Protein AF-A0A3D0Z1N7-F1 (afdb_monomer)

Secondary structure (DSSP, 8-state):
----TT-STT-SHHHHHHHHTT--TT--HHHHHHHHHHTT-----SEEEEEE-SSSTT-EEEEEEP-HHHHHHT-TT--EEEEESHHHHHHHHHH--GGGGTT-EEEEE---STT-TTS-HHHHHHHHHHHHTTTSPP-

Radius of gyration: 15.29 Å; Cα contacts (8 Å, |Δi|>4): 147; chains: 1; bounding box: 37×33×35 Å

Sequence (139 aa):
ALTAYYGHRQNAFWPILTRLLNMPKDAPYKERLMLMSAAGIGLWDVVQSCVREGSSDASIAQSVPNELTRAALECPDLRAVAFNGKAAEKLFYKYFSPEDFAPAVFIPLPSTSPANAMLSREQKYAIWRVAISTYIRAV

Mean predicted aligned error: 5.78 Å

Foldseek 3Di:
DPPQVVPPPQQLVCVLLCVLQVNDPPDPSVRSCVSCVLQVHDDDAQFPDFDDDDDDPPDRPPTHGDVVLVVLVVCVLAAEDEAQDPVRVVSCVVPDDVVSNPPHYYHYAHHSDVVSVVDDSVRSSVSCNVGCVVPTDRD

Structure (mmCIF, N/CA/C/O backbone):
data_AF-A0A3D0Z1N7-F1
#
_entry.id   AF-A0A3D0Z1N7-F1
#
loop_
_atom_site.group_PDB
_atom_site.id
_atom_site.type_symbol
_atom_site.label_atom_id
_atom_site.label_alt_id
_atom_site.label_comp_id
_atom_site.label_asym_id
_atom_site.label_entity_id
_atom_site.label_seq_id
_atom_site.pdbx_PDB_ins_code
_atom_site.Cartn_x
_atom_site.Cartn_y
_atom_site.Cartn_z
_atom_site.occupancy
_atom_site.B_iso_or_equiv
_atom_site.auth_seq_id
_atom_site.auth_comp_id
_atom_site.auth_asym_id
_atom_site.auth_atom_id
_atom_site.pdbx_PDB_model_num
ATOM 1 N N . ALA A 1 1 ? 5.085 18.139 -13.571 1.00 35.50 1 ALA A N 1
ATOM 2 C CA . ALA A 1 1 ? 5.314 16.772 -14.083 1.00 35.50 1 ALA A CA 1
ATOM 3 C C . ALA A 1 1 ? 4.685 15.799 -13.098 1.00 35.50 1 ALA A C 1
ATOM 5 O O . ALA A 1 1 ? 4.953 15.940 -11.914 1.00 35.50 1 ALA A O 1
ATOM 6 N N . LEU A 1 2 ? 3.808 14.891 -13.539 1.00 41.72 2 LEU A N 1
ATOM 7 C CA . LEU A 1 2 ? 3.219 13.883 -12.649 1.00 41.72 2 LEU A CA 1
ATOM 8 C C . LEU A 1 2 ? 4.338 12.966 -12.133 1.00 41.72 2 LEU A C 1
ATOM 10 O O . LEU A 1 2 ? 4.856 12.132 -12.873 1.00 41.72 2 LEU A O 1
ATOM 14 N N . THR A 1 3 ? 4.746 13.158 -10.880 1.00 70.12 3 THR A N 1
ATOM 15 C CA . THR A 1 3 ? 5.619 12.243 -10.145 1.00 70.12 3 THR A CA 1
ATOM 16 C C . THR A 1 3 ? 4.862 10.936 -9.946 1.00 70.12 3 THR A C 1
ATOM 18 O O . THR A 1 3 ? 3.957 10.852 -9.123 1.00 70.12 3 THR A O 1
ATOM 21 N N . ALA A 1 4 ? 5.180 9.920 -10.749 1.00 80.06 4 ALA A N 1
ATOM 22 C CA . ALA A 1 4 ? 4.588 8.596 -10.605 1.00 80.06 4 ALA A CA 1
ATOM 23 C C . ALA A 1 4 ? 4.932 8.012 -9.227 1.00 80.06 4 ALA A C 1
ATOM 25 O O . ALA A 1 4 ? 6.115 7.944 -8.864 1.00 80.06 4 ALA A O 1
ATOM 26 N N . TYR A 1 5 ? 3.923 7.542 -8.486 1.00 82.56 5 TYR A N 1
ATOM 27 C CA . TYR A 1 5 ? 4.157 6.804 -7.248 1.00 82.56 5 TYR A CA 1
ATOM 28 C C . TYR A 1 5 ? 5.102 5.638 -7.519 1.00 82.56 5 TYR A C 1
ATOM 30 O O . TYR A 1 5 ? 4.948 4.907 -8.500 1.00 82.56 5 TYR A O 1
ATOM 38 N N . TYR A 1 6 ? 6.112 5.485 -6.662 1.00 86.31 6 TYR A N 1
ATOM 39 C CA . TYR A 1 6 ? 7.130 4.440 -6.790 1.00 86.31 6 TYR A CA 1
ATOM 40 C C . TYR A 1 6 ? 7.817 4.389 -8.170 1.00 86.31 6 TYR A C 1
ATOM 42 O O . TYR A 1 6 ? 8.215 3.319 -8.625 1.00 86.31 6 TYR A O 1
ATOM 50 N N . GLY A 1 7 ? 7.988 5.538 -8.838 1.00 80.81 7 GLY A N 1
ATOM 51 C CA . GLY A 1 7 ? 8.621 5.629 -10.161 1.00 80.81 7 GLY A CA 1
ATOM 52 C C . GLY A 1 7 ? 10.110 5.248 -10.204 1.00 80.81 7 GLY A C 1
ATOM 53 O O . GLY A 1 7 ? 10.675 5.073 -11.283 1.00 80.81 7 GLY A O 1
ATOM 54 N N . HIS A 1 8 ? 10.762 5.087 -9.048 1.00 84.19 8 HIS A N 1
ATOM 55 C CA . HIS A 1 8 ? 12.151 4.6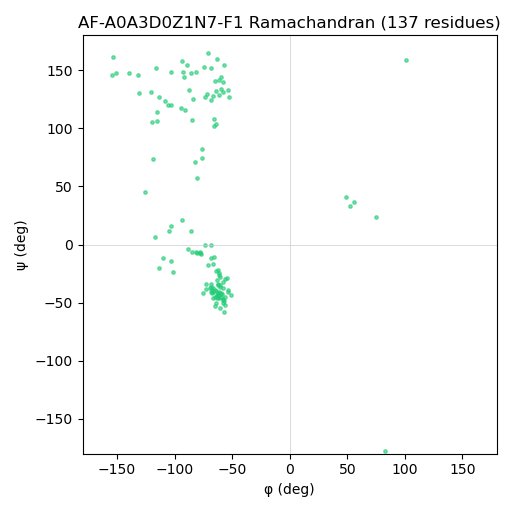40 -8.977 1.00 84.19 8 HIS A CA 1
ATOM 56 C C . HIS A 1 8 ? 12.280 3.177 -9.432 1.00 84.19 8 HIS A C 1
ATOM 58 O O . HIS A 1 8 ? 11.662 2.290 -8.845 1.00 84.19 8 HIS A O 1
ATOM 64 N N . ARG A 1 9 ? 13.137 2.899 -10.427 1.00 84.50 9 ARG A N 1
ATOM 65 C CA . ARG A 1 9 ? 13.253 1.574 -11.082 1.00 84.50 9 ARG A CA 1
ATOM 66 C C . ARG A 1 9 ? 13.544 0.407 -10.133 1.00 84.50 9 ARG A C 1
ATOM 68 O O . ARG A 1 9 ? 13.162 -0.720 -10.423 1.00 84.50 9 ARG A O 1
ATOM 75 N N . GLN A 1 10 ? 14.229 0.667 -9.021 1.00 87.12 10 GLN A N 1
ATOM 76 C CA . GLN A 1 10 ? 14.553 -0.362 -8.025 1.00 87.12 10 GLN A CA 1
ATOM 77 C C . GLN A 1 10 ? 13.426 -0.602 -7.004 1.00 87.12 10 GLN A C 1
ATOM 79 O O . GLN A 1 10 ? 13.535 -1.504 -6.177 1.00 87.12 10 GLN A O 1
ATOM 84 N N . ASN A 1 11 ? 12.354 0.197 -7.020 1.00 93.00 11 ASN A N 1
ATOM 85 C CA . ASN A 1 11 ? 11.221 -0.021 -6.132 1.00 93.00 11 ASN A CA 1
ATOM 86 C C . ASN A 1 11 ? 10.425 -1.255 -6.584 1.00 93.00 11 ASN A C 1
ATOM 88 O O . ASN A 1 11 ? 10.055 -1.391 -7.750 1.00 93.00 11 ASN A O 1
ATOM 92 N N . ALA A 1 12 ? 10.151 -2.160 -5.648 1.00 94.75 12 ALA A N 1
ATOM 93 C CA . ALA A 1 12 ? 9.495 -3.430 -5.933 1.00 94.75 12 ALA A CA 1
ATOM 94 C C . ALA A 1 12 ? 7.972 -3.319 -6.128 1.00 94.75 12 ALA A C 1
ATOM 96 O O . ALA A 1 12 ? 7.363 -4.305 -6.529 1.00 94.75 12 ALA A O 1
ATOM 97 N N . PHE A 1 13 ? 7.361 -2.156 -5.881 1.00 95.44 13 PHE A N 1
ATOM 98 C CA . PHE A 1 13 ? 5.906 -1.982 -5.896 1.00 95.44 13 PHE A CA 1
ATOM 99 C C . PHE A 1 13 ? 5.279 -2.379 -7.235 1.00 95.44 13 PHE A C 1
ATOM 101 O O . PHE A 1 13 ? 4.460 -3.295 -7.289 1.00 95.44 13 PHE A O 1
ATOM 108 N N . TRP A 1 14 ? 5.717 -1.750 -8.331 1.00 94.56 14 TRP A N 1
ATOM 109 C CA . TRP A 1 14 ? 5.184 -2.053 -9.659 1.00 94.56 14 TRP A CA 1
ATOM 110 C C . TRP A 1 14 ? 5.462 -3.493 -10.097 1.00 94.56 14 TRP A C 1
ATOM 112 O O . TRP A 1 14 ? 4.514 -4.138 -10.538 1.00 94.56 14 TRP A O 1
ATOM 122 N N . PRO A 1 15 ? 6.682 -4.053 -9.943 1.00 94.62 15 PRO A N 1
ATOM 123 C CA . PRO A 1 15 ? 6.915 -5.475 -10.195 1.00 94.62 15 PRO A CA 1
ATOM 124 C C . PRO A 1 15 ? 5.980 -6.417 -9.422 1.00 94.62 15 PRO A C 1
ATOM 126 O O . PRO A 1 15 ? 5.507 -7.398 -9.993 1.00 94.62 15 PRO A O 1
ATOM 129 N N . ILE A 1 16 ? 5.700 -6.126 -8.145 1.00 95.62 16 ILE A N 1
ATOM 130 C CA . ILE A 1 16 ? 4.798 -6.932 -7.311 1.00 95.62 16 ILE A CA 1
ATOM 131 C C . ILE A 1 16 ? 3.370 -6.868 -7.856 1.00 95.62 16 ILE A C 1
ATOM 133 O O . ILE A 1 16 ? 2.787 -7.918 -8.119 1.00 95.62 16 ILE A O 1
ATOM 137 N N . LEU A 1 17 ? 2.822 -5.667 -8.070 1.00 95.12 17 LEU A N 1
ATOM 138 C CA . LEU A 1 17 ? 1.443 -5.514 -8.548 1.00 95.12 17 LEU A CA 1
ATOM 139 C C . LEU A 1 17 ? 1.249 -5.997 -9.983 1.00 95.12 17 LEU A C 1
ATOM 141 O O . LEU A 1 17 ? 0.236 -6.624 -10.267 1.00 95.12 17 LEU A O 1
ATOM 145 N N . THR A 1 18 ? 2.238 -5.795 -10.857 1.00 94.69 18 THR A N 1
ATOM 146 C CA . THR A 1 18 ? 2.207 -6.310 -12.236 1.00 94.69 18 THR A CA 1
ATOM 147 C C . THR A 1 18 ? 2.018 -7.821 -12.230 1.00 94.69 18 THR A C 1
ATOM 149 O O . THR A 1 18 ? 1.181 -8.347 -12.953 1.00 94.69 18 THR A O 1
ATOM 152 N N . ARG A 1 19 ? 2.757 -8.528 -11.367 1.00 95.12 19 ARG A N 1
ATOM 153 C CA . ARG A 1 19 ? 2.633 -9.981 -11.235 1.00 95.12 19 ARG A CA 1
ATOM 154 C C . ARG A 1 19 ? 1.344 -10.401 -10.529 1.00 95.12 19 ARG A C 1
ATOM 156 O O . ARG A 1 19 ? 0.782 -11.428 -10.883 1.00 95.12 19 ARG A O 1
ATOM 163 N N . LEU A 1 20 ? 0.908 -9.659 -9.512 1.00 94.31 20 LEU A N 1
ATOM 164 C CA . LEU A 1 20 ? -0.295 -9.985 -8.742 1.00 94.31 20 LEU A CA 1
ATOM 165 C C . LEU A 1 20 ? -1.574 -9.839 -9.576 1.00 94.31 20 LEU A C 1
ATOM 167 O O . LEU A 1 20 ? -2.471 -10.660 -9.449 1.00 94.31 20 LEU A O 1
ATOM 171 N N . LEU A 1 21 ? -1.627 -8.807 -10.418 1.00 94.44 21 LEU A N 1
ATOM 172 C CA . LEU A 1 21 ? -2.793 -8.428 -11.218 1.00 94.44 21 LEU A CA 1
ATOM 173 C C . LEU A 1 21 ? -2.644 -8.796 -12.700 1.00 94.44 21 LEU A C 1
ATOM 175 O O . LEU A 1 21 ? -3.416 -8.326 -13.526 1.00 94.44 21 LEU A O 1
ATOM 179 N N . ASN A 1 22 ? -1.627 -9.595 -13.039 1.00 93.62 22 ASN A N 1
ATOM 180 C CA . ASN A 1 22 ? -1.315 -10.018 -14.406 1.00 93.62 22 ASN A CA 1
ATOM 181 C C . ASN A 1 22 ? -1.282 -8.855 -15.426 1.00 93.62 22 ASN A C 1
ATOM 183 O O . ASN A 1 22 ? -1.777 -8.968 -16.546 1.00 93.62 22 ASN A O 1
ATOM 187 N N . MET A 1 23 ? -0.716 -7.713 -15.027 1.00 94.62 23 MET A N 1
ATOM 188 C CA . MET A 1 23 ? -0.660 -6.521 -15.874 1.00 94.62 23 MET A CA 1
ATOM 189 C C . MET A 1 23 ? 0.386 -6.681 -16.987 1.00 94.62 23 MET A C 1
ATOM 191 O O . MET A 1 23 ? 1.420 -7.328 -16.774 1.00 94.62 23 MET A O 1
ATOM 195 N N . PRO A 1 24 ? 0.216 -6.000 -18.135 1.00 93.62 24 PRO A N 1
ATOM 196 C CA . PRO A 1 24 ? 1.279 -5.881 -19.122 1.00 93.62 24 PRO A CA 1
ATOM 197 C C . PRO A 1 24 ? 2.526 -5.237 -18.501 1.00 93.62 24 PRO A C 1
ATOM 199 O O . PRO A 1 24 ? 2.457 -4.184 -17.862 1.00 93.62 24 PRO A O 1
ATOM 202 N N . LYS A 1 25 ? 3.693 -5.854 -18.710 1.00 86.94 25 LYS A N 1
ATOM 203 C CA . LYS A 1 25 ? 4.977 -5.405 -18.137 1.00 86.94 25 LYS A CA 1
ATOM 204 C C . LYS A 1 25 ? 5.278 -3.930 -18.440 1.00 86.94 25 LYS A C 1
ATOM 206 O O . LYS A 1 25 ? 5.753 -3.196 -17.569 1.00 86.94 25 LYS A O 1
ATOM 211 N N . ASP A 1 26 ? 4.941 -3.503 -19.652 1.00 89.44 26 ASP A N 1
ATOM 212 C CA . ASP A 1 26 ? 5.231 -2.170 -20.180 1.00 89.44 26 ASP A CA 1
ATOM 213 C C . ASP A 1 26 ? 4.001 -1.247 -20.183 1.00 89.44 26 ASP A C 1
ATOM 215 O O . ASP A 1 26 ? 4.027 -0.190 -20.812 1.00 89.44 26 ASP A O 1
ATOM 219 N N . ALA A 1 27 ? 2.942 -1.608 -19.440 1.00 90.94 27 ALA A N 1
ATOM 220 C CA . ALA A 1 27 ? 1.760 -0.767 -19.269 1.00 90.94 27 ALA A CA 1
ATOM 221 C C . ALA A 1 27 ? 2.171 0.644 -18.798 1.00 90.94 27 ALA A C 1
ATOM 223 O O . ALA A 1 27 ? 2.877 0.763 -17.780 1.00 90.94 27 ALA A O 1
ATOM 224 N N . PRO A 1 28 ? 1.741 1.721 -19.483 1.00 92.69 28 PRO A N 1
ATOM 225 C CA . PRO A 1 28 ? 1.960 3.089 -19.041 1.00 92.69 28 PRO A CA 1
ATOM 226 C C . PRO A 1 28 ? 1.384 3.327 -17.646 1.00 92.69 28 PRO A C 1
ATOM 228 O O . PRO A 1 28 ? 0.417 2.692 -17.232 1.00 92.69 28 PRO A O 1
ATOM 231 N N . TYR A 1 29 ? 1.933 4.302 -16.920 1.00 92.00 29 TYR A N 1
ATOM 232 C CA . TYR A 1 29 ? 1.526 4.591 -15.540 1.00 92.00 29 TYR A 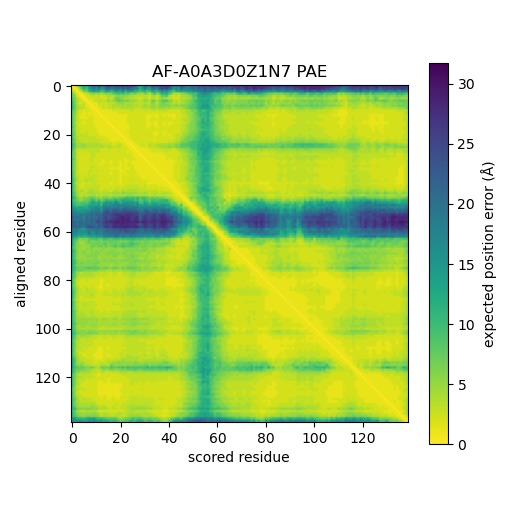CA 1
ATOM 233 C C . TYR A 1 29 ? 0.006 4.762 -15.371 1.00 92.00 29 TYR A C 1
ATOM 235 O O . TYR A 1 29 ? -0.581 4.191 -14.456 1.00 92.00 29 TYR A O 1
ATOM 243 N N . LYS A 1 30 ? -0.646 5.481 -16.295 1.00 92.81 30 LYS A N 1
ATOM 244 C CA . LYS A 1 30 ? -2.103 5.669 -16.284 1.00 92.81 30 LYS A CA 1
ATOM 245 C C . LYS A 1 30 ? -2.859 4.342 -16.419 1.00 92.81 30 LYS A C 1
ATOM 247 O O . LYS A 1 30 ? -3.840 4.137 -15.716 1.00 92.81 30 LYS A O 1
ATOM 252 N N . GLU A 1 31 ? -2.394 3.442 -17.280 1.00 94.12 31 GLU A N 1
ATOM 253 C CA . GLU A 1 31 ? -2.994 2.115 -17.458 1.00 94.12 31 GLU A CA 1
ATOM 254 C C . GLU A 1 31 ? -2.828 1.250 -16.210 1.00 94.12 31 GLU A C 1
ATOM 256 O O . GLU A 1 31 ? -3.789 0.633 -15.762 1.00 94.12 31 GLU A O 1
ATOM 261 N N . ARG A 1 32 ? -1.656 1.290 -15.568 1.00 94.69 32 ARG A N 1
ATOM 262 C CA . ARG A 1 32 ? -1.436 0.589 -14.295 1.00 94.69 32 ARG A CA 1
ATOM 263 C C . ARG A 1 32 ? -2.410 1.047 -13.211 1.00 94.69 32 ARG A C 1
ATOM 265 O O . ARG A 1 32 ? -2.948 0.208 -12.497 1.00 94.69 32 ARG A O 1
ATOM 272 N N . LEU A 1 33 ? -2.667 2.354 -13.107 1.00 94.69 33 LEU A N 1
ATOM 273 C CA . LEU A 1 33 ? -3.655 2.892 -12.166 1.00 94.69 33 LEU A CA 1
ATOM 274 C C . LEU A 1 33 ? -5.080 2.426 -12.492 1.00 94.69 33 LEU A C 1
ATOM 276 O O . LEU A 1 33 ? -5.822 2.082 -11.576 1.00 94.69 33 LEU A O 1
ATOM 280 N N . MET A 1 34 ? -5.455 2.363 -13.774 1.00 94.69 34 MET A N 1
ATOM 281 C CA . MET A 1 34 ? -6.761 1.829 -14.184 1.00 94.69 34 MET A CA 1
ATOM 282 C C . MET A 1 34 ? -6.904 0.346 -13.821 1.00 94.69 34 MET A C 1
ATOM 284 O O . MET A 1 34 ? -7.918 -0.041 -13.252 1.00 94.69 34 MET A O 1
ATOM 288 N N . LEU A 1 35 ? -5.877 -0.470 -14.077 1.00 95.50 35 LEU A N 1
ATOM 289 C CA . LEU A 1 35 ? -5.866 -1.896 -13.732 1.00 95.50 35 LEU A CA 1
ATOM 290 C C . LEU A 1 35 ? -5.910 -2.124 -12.211 1.00 95.50 35 LEU A C 1
ATOM 292 O O . LEU A 1 35 ? -6.624 -3.004 -11.740 1.00 95.50 35 LEU A O 1
ATOM 296 N N . MET A 1 36 ? -5.200 -1.306 -11.426 1.00 95.31 36 MET A N 1
ATOM 297 C CA . MET A 1 36 ? -5.313 -1.318 -9.963 1.00 95.31 36 MET A CA 1
ATOM 298 C C . MET A 1 36 ? -6.729 -0.968 -9.503 1.00 95.31 36 MET A C 1
ATOM 300 O O . MET A 1 36 ? -7.287 -1.669 -8.665 1.00 95.31 36 MET A O 1
ATOM 304 N N . SER A 1 37 ? -7.321 0.083 -10.073 1.00 94.44 37 SER A N 1
ATOM 305 C CA . SER A 1 37 ? -8.680 0.505 -9.738 1.00 94.44 37 SER A CA 1
ATOM 306 C C . SER A 1 37 ? -9.712 -0.573 -10.088 1.00 94.44 37 SER A C 1
ATOM 308 O O . SER A 1 37 ? -10.570 -0.873 -9.260 1.00 94.44 37 SER A O 1
ATOM 310 N N . ALA A 1 38 ? -9.576 -1.235 -11.244 1.00 94.69 38 ALA A N 1
ATOM 311 C CA . ALA A 1 38 ? -10.404 -2.380 -11.629 1.00 94.69 38 ALA A CA 1
ATOM 312 C C . ALA A 1 38 ? -10.272 -3.553 -10.637 1.00 94.69 38 ALA A C 1
ATOM 314 O O . ALA A 1 38 ? -11.268 -4.180 -10.280 1.00 94.69 38 ALA A O 1
ATOM 315 N N . ALA A 1 39 ? -9.066 -3.780 -10.104 1.00 95.31 39 ALA A N 1
ATOM 316 C CA . ALA A 1 39 ? -8.807 -4.749 -9.037 1.00 95.31 39 ALA A CA 1
ATOM 317 C C . ALA A 1 39 ? -9.314 -4.309 -7.647 1.00 95.31 39 ALA A C 1
ATOM 319 O O . ALA A 1 39 ? -9.144 -5.047 -6.675 1.00 95.31 39 ALA A O 1
ATOM 320 N N . GLY A 1 40 ? -9.912 -3.121 -7.513 1.00 94.38 40 GLY A N 1
ATOM 321 C CA . GLY A 1 40 ? -10.353 -2.564 -6.231 1.00 94.38 40 GLY A CA 1
ATOM 322 C C . GLY A 1 40 ? -9.214 -2.040 -5.350 1.00 94.38 40 GLY A C 1
ATOM 323 O O . GLY A 1 40 ? -9.362 -1.992 -4.133 1.00 94.38 40 GLY A O 1
ATOM 324 N N . ILE A 1 41 ? -8.072 -1.672 -5.940 1.00 95.25 41 ILE A N 1
ATOM 325 C CA . ILE A 1 41 ? -6.905 -1.148 -5.223 1.00 95.25 41 ILE A CA 1
ATOM 326 C C . ILE A 1 41 ? -6.772 0.361 -5.452 1.00 95.25 41 ILE A C 1
ATOM 328 O O . ILE A 1 41 ? -6.551 0.816 -6.575 1.00 95.25 41 ILE A O 1
ATOM 332 N N . GLY A 1 42 ? -6.830 1.125 -4.360 1.00 93.31 42 GLY A N 1
ATOM 333 C CA . GLY A 1 42 ? -6.421 2.530 -4.306 1.00 93.31 42 GLY A CA 1
ATOM 334 C C . GLY A 1 42 ? -4.966 2.689 -3.855 1.00 93.31 42 GLY A C 1
ATOM 335 O O . GLY A 1 42 ? -4.403 1.807 -3.205 1.00 93.31 42 GLY A O 1
ATOM 336 N N . LEU A 1 43 ? -4.349 3.823 -4.192 1.00 92.62 43 LEU A N 1
ATOM 337 C CA . LEU A 1 43 ? -3.001 4.179 -3.747 1.00 92.62 43 LEU A CA 1
ATOM 338 C C . LEU A 1 43 ? -2.990 5.599 -3.187 1.00 92.62 43 LEU A C 1
ATOM 340 O O . LEU A 1 43 ? -3.468 6.515 -3.849 1.00 92.62 43 LEU A O 1
ATOM 344 N N . TRP A 1 44 ? -2.417 5.766 -1.997 1.00 91.88 44 TRP A N 1
ATOM 345 C CA . TRP A 1 44 ? -2.295 7.055 -1.323 1.00 91.88 44 TRP A CA 1
ATOM 346 C C . TRP A 1 44 ? -1.089 7.065 -0.372 1.00 91.88 44 TRP A C 1
ATOM 348 O O . TRP A 1 44 ? -0.619 6.002 0.038 1.00 91.88 44 TRP A O 1
ATOM 358 N N . ASP A 1 45 ? -0.621 8.255 0.007 1.00 87.88 45 ASP A N 1
ATOM 359 C CA . ASP A 1 45 ? 0.397 8.444 1.050 1.00 87.88 45 ASP A CA 1
ATOM 360 C C . ASP A 1 45 ? -0.243 8.915 2.361 1.00 87.88 45 ASP A C 1
ATOM 362 O O . ASP A 1 45 ? -1.203 9.675 2.363 1.00 87.88 45 ASP A O 1
ATOM 366 N N . VAL A 1 46 ? 0.317 8.543 3.511 1.00 84.75 46 VAL A N 1
ATOM 367 C CA . VAL A 1 46 ? -0.210 9.000 4.814 1.00 84.75 46 VAL A CA 1
ATOM 368 C C . VAL A 1 46 ? 0.010 10.502 5.032 1.00 84.75 46 VAL A C 1
ATOM 370 O O . VAL A 1 46 ? -0.816 11.182 5.637 1.00 84.75 46 VAL A O 1
ATOM 373 N N . VAL A 1 47 ? 1.120 11.029 4.519 1.00 82.25 47 VAL A N 1
ATOM 374 C CA . VAL A 1 47 ? 1.569 12.407 4.730 1.00 82.25 47 VAL A CA 1
ATOM 375 C C . VAL A 1 47 ? 1.516 13.156 3.403 1.00 82.25 47 VAL A C 1
ATOM 377 O O . VAL A 1 47 ? 2.082 12.695 2.416 1.00 82.25 47 VAL A O 1
ATOM 380 N N . GLN A 1 48 ? 0.849 14.308 3.387 1.00 78.12 48 GLN A N 1
ATOM 381 C CA . GLN A 1 48 ? 0.752 15.188 2.223 1.00 78.12 48 GLN A CA 1
ATOM 382 C C . GLN A 1 48 ? 2.059 15.952 1.994 1.00 78.12 48 GLN A C 1
ATOM 384 O O . GLN A 1 48 ? 2.517 16.115 0.865 1.00 78.12 48 GLN A O 1
ATOM 389 N N . SER A 1 49 ? 2.665 16.424 3.081 1.00 71.94 49 SER A N 1
ATOM 390 C CA . SER A 1 49 ? 3.927 17.151 3.062 1.00 71.94 49 SER A CA 1
ATOM 391 C C . SER A 1 49 ? 4.686 16.936 4.368 1.00 71.94 49 SER A C 1
ATOM 393 O O . SER A 1 49 ? 4.105 16.763 5.439 1.00 71.94 49 SER A O 1
ATOM 395 N N . CYS A 1 50 ? 6.011 16.924 4.282 1.00 69.88 50 CYS A N 1
ATOM 396 C CA . CYS A 1 50 ? 6.884 16.966 5.445 1.00 69.88 50 CYS A CA 1
ATOM 397 C C . CYS A 1 50 ? 8.065 17.882 5.152 1.00 69.88 50 CYS A C 1
ATOM 399 O O . CYS A 1 50 ? 8.528 17.961 4.011 1.00 69.88 50 CYS A O 1
ATOM 401 N N . VAL A 1 51 ? 8.557 18.560 6.186 1.00 57.59 51 VAL A N 1
ATOM 402 C CA . VAL A 1 51 ? 9.867 19.202 6.124 1.00 57.59 51 VAL A CA 1
ATOM 403 C C . VAL A 1 51 ? 10.887 18.127 6.460 1.00 57.59 51 VAL A C 1
ATOM 405 O O . VAL A 1 51 ? 10.773 17.454 7.484 1.00 57.59 51 VAL A O 1
ATOM 408 N N . ARG A 1 52 ? 11.858 17.931 5.570 1.00 55.41 52 ARG A N 1
ATOM 409 C CA . ARG A 1 52 ? 12.949 16.980 5.772 1.00 55.41 52 ARG A CA 1
ATOM 410 C C . ARG A 1 52 ? 14.247 17.768 5.859 1.00 55.41 52 ARG A C 1
ATOM 412 O O . ARG A 1 52 ? 14.720 18.288 4.851 1.00 55.41 52 ARG A O 1
ATOM 419 N N . GLU A 1 53 ? 14.804 17.888 7.060 1.00 45.53 53 GLU A N 1
ATOM 420 C CA . GLU A 1 53 ? 16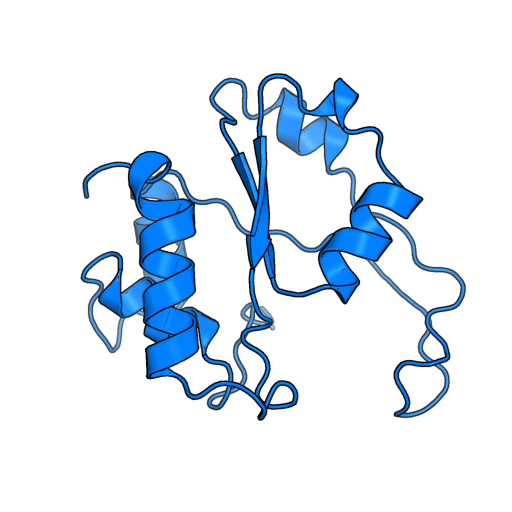.142 18.456 7.243 1.00 45.53 53 GLU A CA 1
ATOM 421 C C . GLU A 1 53 ? 17.189 17.351 7.041 1.00 45.53 53 GLU A C 1
ATOM 423 O O . GLU A 1 53 ? 17.342 16.459 7.877 1.00 45.53 53 GLU A O 1
ATOM 428 N N . GLY A 1 54 ? 17.898 17.393 5.909 1.00 52.00 54 GLY A N 1
ATOM 429 C CA . GLY A 1 54 ? 18.953 16.432 5.565 1.00 52.00 54 GLY A CA 1
ATOM 430 C C . GLY A 1 54 ? 18.464 15.108 4.953 1.00 52.00 54 GLY A C 1
ATOM 431 O O . GLY A 1 54 ? 17.281 14.906 4.685 1.00 52.00 54 GLY A O 1
ATOM 432 N N . SER A 1 55 ? 19.406 14.195 4.677 1.00 48.81 55 SER A N 1
ATOM 433 C CA . SER A 1 55 ? 19.159 12.914 3.985 1.00 48.81 55 SER A CA 1
ATOM 434 C C . SER A 1 55 ? 18.767 11.748 4.904 1.00 48.81 55 SER A C 1
ATOM 436 O O . SER A 1 55 ? 18.480 10.660 4.405 1.00 48.81 55 SER A O 1
ATOM 438 N N . SER A 1 56 ? 18.756 11.943 6.228 1.00 48.22 56 SER A N 1
ATOM 439 C CA . SER A 1 56 ? 18.456 10.880 7.198 1.00 48.22 56 SER A CA 1
ATOM 440 C C . SER A 1 56 ? 16.965 10.837 7.557 1.00 48.22 56 SER A C 1
ATOM 442 O O . SER A 1 56 ? 16.317 11.873 7.681 1.00 48.22 56 SER A O 1
ATOM 444 N N . ASP A 1 57 ? 16.419 9.638 7.768 1.00 53.59 57 ASP A N 1
ATOM 445 C CA . ASP A 1 57 ? 15.013 9.399 8.141 1.00 53.59 57 ASP A CA 1
ATOM 446 C C . ASP A 1 57 ? 14.629 9.884 9.558 1.00 53.59 57 ASP A C 1
ATOM 448 O O . ASP A 1 57 ? 13.476 9.739 9.964 1.00 53.59 57 ASP A O 1
ATOM 452 N N . ALA A 1 58 ? 15.562 10.462 10.324 1.00 48.44 58 ALA A N 1
ATOM 453 C CA . ALA A 1 58 ? 15.343 10.859 11.717 1.00 48.44 58 ALA A CA 1
ATOM 454 C C . ALA A 1 58 ? 14.618 12.212 11.904 1.00 48.44 58 ALA A C 1
ATOM 456 O O . ALA A 1 58 ? 14.268 12.553 13.031 1.00 48.44 58 ALA A O 1
ATOM 457 N N . SER A 1 59 ? 14.364 12.975 10.835 1.00 49.59 59 SER A N 1
ATOM 458 C CA . SER A 1 59 ? 13.874 14.363 10.903 1.00 49.59 59 SER A CA 1
ATOM 459 C C . SER A 1 59 ? 12.589 14.607 10.095 1.00 49.59 59 SER A C 1
ATOM 461 O O . SER A 1 59 ? 12.473 15.610 9.396 1.00 49.59 59 SER A O 1
ATOM 463 N N . ILE A 1 60 ? 11.585 13.721 10.190 1.00 54.72 60 ILE A N 1
ATOM 464 C CA . ILE A 1 60 ? 10.213 14.075 9.770 1.00 54.72 60 ILE A CA 1
ATOM 465 C C . ILE A 1 60 ? 9.609 14.962 10.867 1.00 54.72 60 ILE A C 1
ATOM 467 O O . ILE A 1 60 ? 8.904 14.497 11.766 1.00 54.72 60 ILE A O 1
ATOM 471 N N . ALA A 1 61 ? 9.937 16.249 10.814 1.00 56.19 61 ALA A N 1
ATOM 472 C CA . ALA A 1 61 ? 9.296 17.281 11.613 1.00 56.19 61 ALA A CA 1
ATOM 473 C C . ALA A 1 61 ? 8.141 17.899 10.806 1.00 56.19 61 ALA A C 1
ATOM 475 O O . ALA A 1 61 ? 8.183 17.958 9.578 1.00 56.19 61 ALA A O 1
ATOM 476 N N . GLN A 1 62 ? 7.083 18.338 11.498 1.00 62.25 62 GLN A N 1
ATOM 477 C CA . GLN A 1 62 ? 5.956 19.069 10.894 1.00 62.25 62 GLN A CA 1
ATOM 478 C C . GLN A 1 62 ? 5.251 18.343 9.727 1.00 62.25 62 GLN A C 1
ATOM 480 O O . GLN A 1 62 ? 4.832 18.972 8.759 1.00 62.25 62 GLN A O 1
ATOM 485 N N . SER A 1 63 ? 5.108 17.014 9.789 1.00 70.81 63 SER A N 1
ATOM 486 C CA . SER A 1 63 ? 4.330 16.294 8.776 1.00 70.81 63 SER A CA 1
ATOM 487 C C . SER A 1 63 ? 2.846 16.663 8.847 1.00 70.81 63 SER A C 1
ATOM 489 O O . SER A 1 63 ? 2.229 16.555 9.911 1.00 70.81 63 SER A O 1
ATOM 491 N N . VAL A 1 64 ? 2.286 17.060 7.705 1.00 81.25 64 VAL A N 1
ATOM 492 C CA . VAL A 1 64 ? 0.856 17.315 7.513 1.00 81.25 64 VAL A CA 1
ATOM 493 C C . VAL A 1 64 ? 0.223 16.036 6.957 1.00 81.25 64 VAL A C 1
ATOM 495 O O . VAL A 1 64 ? 0.645 15.580 5.888 1.00 81.25 64 VAL A O 1
ATOM 498 N N . PRO A 1 65 ? -0.725 15.400 7.669 1.00 86.25 65 PRO A N 1
ATOM 499 C CA . PRO A 1 65 ? -1.394 14.206 7.165 1.00 86.25 65 PRO A CA 1
ATOM 500 C C . PRO A 1 65 ? -2.291 14.537 5.965 1.00 86.25 65 PRO A C 1
ATOM 502 O O . PRO A 1 65 ? -2.803 15.646 5.853 1.00 86.25 65 PRO A O 1
ATOM 505 N N . ASN A 1 66 ? -2.497 13.565 5.075 1.00 89.31 66 ASN A N 1
ATOM 506 C CA . ASN A 1 66 ? -3.552 13.651 4.060 1.00 89.31 66 ASN A CA 1
ATOM 507 C C . ASN A 1 66 ? -4.952 13.514 4.693 1.00 89.31 66 ASN A C 1
ATOM 509 O O . ASN A 1 66 ? -5.090 13.008 5.799 1.00 89.31 66 ASN A O 1
ATOM 513 N N . GLU A 1 67 ? -6.021 13.866 3.977 1.00 88.44 67 GLU A N 1
ATOM 514 C CA . GLU A 1 67 ? -7.403 13.657 4.453 1.00 88.44 67 GLU A CA 1
ATOM 515 C C . GLU A 1 67 ? -7.884 12.204 4.246 1.00 88.44 67 GLU A C 1
ATOM 517 O O . GLU A 1 67 ? -8.883 11.946 3.575 1.00 88.44 67 GLU A O 1
ATOM 522 N N . LEU A 1 68 ? -7.163 11.223 4.803 1.00 89.81 68 LEU A N 1
ATOM 523 C CA . LEU A 1 68 ? -7.475 9.802 4.596 1.00 89.81 68 LEU A CA 1
ATOM 524 C C . LEU A 1 68 ? -8.852 9.400 5.137 1.00 89.81 68 LEU A C 1
ATOM 526 O O . LEU A 1 68 ? -9.519 8.582 4.510 1.00 89.81 68 LEU A O 1
ATOM 530 N N . THR A 1 69 ? -9.300 9.991 6.247 1.00 88.94 69 THR A N 1
ATOM 531 C CA . THR A 1 69 ? -10.642 9.740 6.799 1.00 88.94 69 THR A CA 1
ATOM 532 C C . THR A 1 69 ? -11.733 10.117 5.798 1.00 88.94 69 THR A C 1
ATOM 534 O O . THR A 1 69 ? -12.676 9.360 5.588 1.00 88.94 69 THR A O 1
ATOM 537 N N . ARG A 1 70 ? -11.581 11.248 5.098 1.00 89.38 70 ARG A N 1
ATOM 538 C CA . ARG A 1 70 ? -12.522 11.655 4.048 1.00 89.38 70 ARG A CA 1
ATOM 539 C C . ARG A 1 70 ? -12.507 10.679 2.873 1.00 89.38 70 ARG A C 1
ATOM 541 O O . ARG A 1 70 ? -13.566 10.259 2.421 1.00 89.38 70 ARG A O 1
ATOM 548 N N . ALA A 1 71 ? -11.320 10.281 2.419 1.00 87.50 71 ALA A N 1
ATOM 549 C CA . ALA A 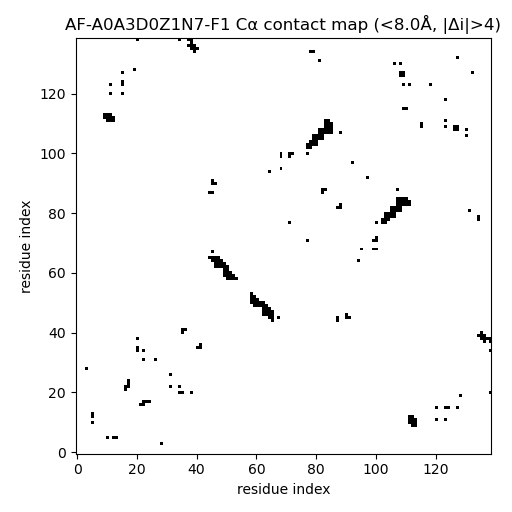1 71 ? -11.187 9.304 1.342 1.00 87.50 71 ALA A CA 1
ATOM 550 C C . ALA A 1 71 ? -11.815 7.944 1.708 1.00 87.50 71 ALA A C 1
ATOM 552 O O . ALA A 1 71 ? -12.393 7.286 0.846 1.00 87.50 71 ALA A O 1
ATOM 553 N N . ALA A 1 72 ? -11.744 7.539 2.980 1.00 89.25 72 ALA A N 1
ATOM 554 C CA . ALA A 1 72 ? -12.395 6.330 3.477 1.00 89.25 72 ALA A CA 1
ATOM 555 C C . ALA A 1 72 ? -13.926 6.448 3.462 1.00 89.25 72 ALA A C 1
ATOM 557 O O . ALA A 1 72 ? -14.591 5.523 3.006 1.00 89.25 72 ALA A O 1
ATOM 558 N N . LEU A 1 73 ? -14.484 7.597 3.864 1.00 88.62 73 LEU A N 1
ATOM 559 C CA . LEU A 1 73 ? -15.930 7.860 3.785 1.00 88.62 73 LEU A CA 1
ATOM 560 C C . LEU A 1 73 ? -16.458 7.837 2.342 1.00 88.62 73 LEU A C 1
ATOM 562 O O . LEU A 1 73 ? -17.581 7.404 2.098 1.00 88.62 73 LEU A O 1
ATOM 566 N N . GLU A 1 74 ? -15.644 8.272 1.381 1.00 90.19 74 GLU A N 1
ATOM 567 C CA . GLU A 1 74 ? -15.965 8.218 -0.052 1.00 90.19 74 GLU A CA 1
ATOM 568 C C . GLU A 1 74 ? -15.807 6.798 -0.646 1.00 90.19 74 GLU A C 1
ATOM 570 O O . GLU A 1 74 ? -16.233 6.544 -1.774 1.00 90.19 74 GLU A O 1
ATOM 575 N N . CYS A 1 75 ? -15.248 5.850 0.118 1.00 90.38 75 CYS A N 1
ATOM 576 C CA . CYS A 1 75 ? -15.030 4.455 -0.265 1.00 90.38 75 CYS A CA 1
ATOM 577 C C . CYS A 1 75 ? -15.804 3.489 0.658 1.00 90.38 75 CYS A C 1
ATOM 579 O O . CYS A 1 75 ? -15.181 2.781 1.451 1.00 90.38 75 CYS A O 1
ATOM 581 N N . PRO A 1 76 ? -17.143 3.373 0.546 1.00 87.25 76 PRO A N 1
ATOM 582 C CA . PRO A 1 76 ? -17.938 2.522 1.444 1.00 87.25 76 PRO A CA 1
ATOM 583 C C . PRO A 1 76 ? -17.582 1.026 1.359 1.00 87.25 76 PRO A C 1
ATOM 585 O O . PRO A 1 76 ? -17.801 0.281 2.310 1.00 87.25 76 PRO A O 1
ATOM 588 N N . ASP A 1 77 ? -16.983 0.590 0.246 1.00 91.56 77 ASP A N 1
ATOM 589 C CA . ASP A 1 77 ? -16.481 -0.775 0.041 1.00 91.56 77 ASP A CA 1
ATOM 590 C C . ASP A 1 77 ? -15.046 -0.985 0.579 1.00 91.56 77 ASP A C 1
ATOM 592 O O . ASP A 1 77 ? -14.395 -1.981 0.240 1.00 91.56 77 ASP A O 1
ATOM 596 N N . LEU A 1 78 ? -14.489 -0.052 1.363 1.00 95.12 78 LEU A N 1
ATOM 597 C CA . LEU A 1 78 ? -13.139 -0.180 1.913 1.00 95.12 78 LEU A CA 1
ATOM 598 C C . LEU A 1 78 ? -13.077 -1.349 2.909 1.00 95.12 78 LEU A C 1
ATOM 600 O O . LEU A 1 78 ? -13.584 -1.281 4.024 1.00 95.12 78 LEU A O 1
ATOM 604 N N . ARG A 1 79 ? -12.410 -2.436 2.505 1.00 96.56 79 ARG A N 1
ATOM 605 C CA . ARG A 1 79 ? -12.267 -3.658 3.322 1.00 96.56 79 ARG A CA 1
ATOM 606 C C . ARG A 1 79 ? -10.918 -3.785 4.019 1.00 96.56 79 ARG A C 1
ATOM 608 O O . ARG A 1 79 ? -10.812 -4.517 4.999 1.00 96.56 79 ARG A O 1
ATOM 615 N N . ALA A 1 80 ? -9.881 -3.131 3.501 1.00 97.12 80 ALA A N 1
ATOM 616 C CA . ALA A 1 80 ? -8.539 -3.221 4.059 1.00 97.12 80 ALA A CA 1
ATOM 617 C C . ALA A 1 80 ? -7.692 -1.983 3.751 1.00 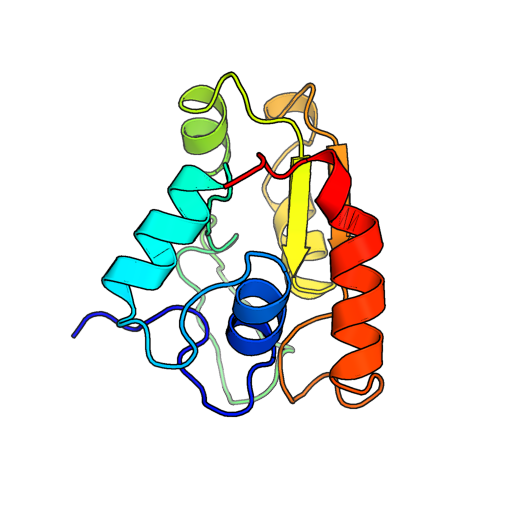97.12 80 ALA A C 1
ATOM 619 O O . ALA A 1 80 ? -7.757 -1.432 2.653 1.00 97.12 80 ALA A O 1
ATOM 620 N N . VAL A 1 81 ? -6.830 -1.620 4.699 1.00 97.06 81 VAL A N 1
ATOM 621 C CA . VAL A 1 81 ? -5.763 -0.628 4.549 1.00 97.06 81 VAL A CA 1
ATOM 622 C C . VAL A 1 81 ? -4.426 -1.345 4.695 1.00 97.06 81 VAL A C 1
ATOM 624 O O . VAL A 1 81 ? -4.091 -1.861 5.762 1.00 97.06 81 VAL A O 1
ATOM 627 N N . ALA A 1 82 ? -3.653 -1.397 3.612 1.00 97.56 82 ALA A N 1
ATOM 628 C CA . ALA A 1 82 ? -2.365 -2.076 3.591 1.00 97.56 82 ALA A CA 1
ATOM 629 C C . ALA A 1 82 ? -1.200 -1.077 3.652 1.00 97.56 82 ALA A C 1
ATOM 631 O O . ALA A 1 82 ? -1.034 -0.234 2.771 1.00 97.56 82 ALA A O 1
ATOM 632 N N . PHE A 1 83 ? -0.359 -1.185 4.679 1.00 97.44 83 PHE A N 1
ATOM 633 C CA . PHE A 1 83 ? 0.749 -0.262 4.909 1.00 97.44 83 PHE A CA 1
ATOM 634 C C . PHE A 1 83 ? 2.027 -0.741 4.228 1.00 97.44 83 PHE A C 1
ATOM 636 O O . PHE A 1 83 ? 2.606 -1.752 4.625 1.00 97.44 83 PHE A O 1
ATOM 643 N N . ASN A 1 84 ? 2.529 0.016 3.250 1.00 96.25 84 ASN A N 1
ATOM 644 C CA . ASN A 1 84 ? 3.804 -0.269 2.590 1.00 96.25 84 ASN A CA 1
ATOM 645 C C . ASN A 1 84 ? 5.011 0.119 3.472 1.00 96.25 84 ASN A C 1
ATOM 647 O O . ASN A 1 84 ? 5.713 1.102 3.226 1.00 96.25 84 ASN A O 1
ATOM 651 N N . GLY A 1 85 ? 5.271 -0.683 4.504 1.00 94.06 85 GLY A N 1
ATOM 652 C CA . GLY A 1 85 ? 6.365 -0.512 5.454 1.00 94.06 85 GLY A CA 1
ATOM 653 C C . GLY A 1 85 ? 5.951 0.109 6.791 1.00 94.06 85 GLY A C 1
ATOM 654 O O . GLY A 1 85 ? 4.956 0.822 6.909 1.00 94.06 85 GLY A O 1
ATOM 655 N N . LYS A 1 86 ? 6.790 -0.125 7.808 1.00 91.81 86 LYS A N 1
ATOM 656 C CA . LYS A 1 86 ? 6.567 0.312 9.198 1.00 91.81 86 LYS A CA 1
ATOM 657 C C . LYS A 1 86 ? 6.454 1.829 9.362 1.00 91.81 86 LYS A C 1
ATOM 659 O O . LYS A 1 86 ? 5.810 2.283 10.298 1.00 91.81 86 LYS A O 1
ATOM 664 N N . ALA A 1 87 ? 7.080 2.612 8.485 1.00 90.12 87 ALA A N 1
ATOM 665 C CA . ALA A 1 87 ? 6.978 4.069 8.531 1.00 90.12 87 ALA A CA 1
ATOM 666 C C . ALA A 1 87 ? 5.551 4.548 8.219 1.00 90.12 87 ALA A C 1
ATOM 668 O O . ALA A 1 87 ? 5.011 5.355 8.969 1.00 90.12 87 ALA A O 1
ATOM 669 N N . ALA A 1 88 ? 4.925 4.003 7.168 1.00 92.12 88 ALA A N 1
ATOM 670 C CA . ALA A 1 88 ? 3.546 4.327 6.808 1.00 92.12 88 ALA A CA 1
ATOM 671 C C . ALA A 1 88 ? 2.574 3.917 7.922 1.00 92.12 88 ALA A C 1
ATOM 673 O O . ALA A 1 88 ? 1.743 4.716 8.331 1.00 92.12 88 ALA A O 1
ATOM 674 N N . GLU A 1 89 ? 2.745 2.715 8.475 1.00 95.31 89 GLU A N 1
ATOM 675 C CA . GLU A 1 89 ? 1.948 2.226 9.607 1.00 95.31 89 GLU A CA 1
ATOM 676 C C . GLU A 1 89 ? 2.061 3.149 10.833 1.00 95.31 89 GLU A C 1
ATOM 678 O O . GLU A 1 89 ? 1.053 3.592 11.375 1.00 95.31 89 GLU A O 1
ATOM 683 N N . LYS A 1 90 ? 3.286 3.505 11.246 1.00 93.25 90 LYS A N 1
ATOM 684 C CA . LYS A 1 90 ? 3.512 4.412 12.385 1.00 93.25 90 LYS A CA 1
ATOM 685 C C . LYS A 1 90 ? 2.896 5.790 12.163 1.00 93.25 90 LYS A C 1
ATOM 687 O O . LYS A 1 90 ? 2.322 6.353 13.089 1.00 93.25 90 LYS A O 1
ATOM 692 N N . LEU A 1 91 ? 3.036 6.344 10.959 1.00 92.19 91 LEU A N 1
ATOM 693 C CA . LEU A 1 91 ? 2.445 7.638 10.620 1.00 92.19 91 LEU A CA 1
ATOM 694 C C . LEU A 1 91 ? 0.920 7.559 10.610 1.00 92.19 91 LEU A C 1
ATOM 696 O O . LEU A 1 91 ? 0.279 8.502 11.056 1.00 92.19 91 LEU A O 1
ATOM 700 N N . PHE A 1 92 ? 0.343 6.449 10.148 1.00 94.81 92 PHE A N 1
ATOM 701 C CA . PHE A 1 92 ? -1.103 6.283 10.139 1.00 94.81 92 PHE A CA 1
ATOM 702 C C . PHE A 1 92 ? -1.656 6.357 11.564 1.00 94.81 92 PHE A C 1
ATOM 704 O O . PHE A 1 92 ? -2.450 7.241 11.862 1.00 94.81 92 PHE A O 1
ATOM 711 N N . TYR A 1 93 ? -1.137 5.533 12.477 1.00 94.81 93 TYR A N 1
ATOM 712 C CA . TYR A 1 93 ? -1.580 5.537 13.877 1.00 94.81 93 TYR A CA 1
ATOM 713 C C . TYR A 1 93 ? -1.237 6.826 14.640 1.00 94.81 93 TYR A C 1
ATOM 715 O O . TYR A 1 93 ? -1.800 7.080 15.699 1.00 94.81 93 TYR A O 1
ATOM 723 N N . LYS A 1 94 ? -0.313 7.649 14.128 1.00 92.94 94 LYS A N 1
AT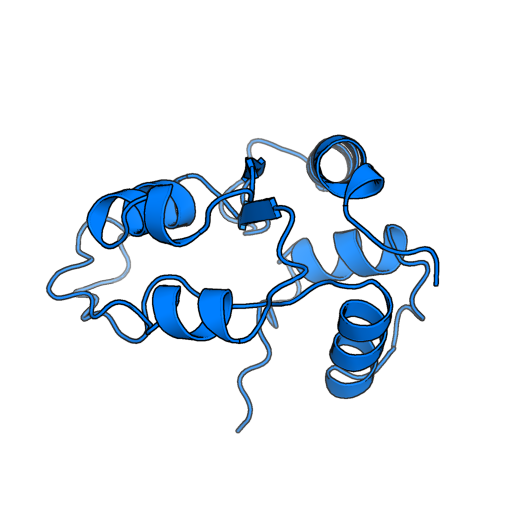OM 724 C CA . LYS A 1 94 ? -0.030 8.977 14.688 1.00 92.94 94 LYS A CA 1
ATOM 725 C C . LYS A 1 94 ? -1.143 9.984 14.381 1.00 92.94 94 LYS A C 1
ATOM 727 O O . LYS A 1 94 ? -1.355 10.891 15.179 1.00 92.94 94 LYS A O 1
ATOM 732 N N . TYR A 1 95 ? -1.786 9.869 13.219 1.00 92.50 95 TYR A N 1
ATOM 733 C CA . TYR A 1 95 ? -2.692 10.894 12.692 1.00 92.50 95 TYR A CA 1
ATOM 734 C C . TYR A 1 95 ? -4.153 10.468 12.608 1.00 92.50 95 TYR A C 1
ATOM 736 O O . TYR A 1 95 ? -5.018 11.336 12.545 1.00 92.50 95 TYR A O 1
ATOM 744 N N . PHE A 1 96 ? -4.430 9.168 12.603 1.00 94.56 96 PHE A N 1
ATOM 745 C CA . PHE A 1 96 ? -5.757 8.632 12.336 1.00 94.56 96 PHE A CA 1
ATOM 746 C C . PHE A 1 96 ? -6.161 7.600 13.381 1.00 94.56 96 PHE A C 1
ATOM 748 O O . PHE A 1 96 ? -5.326 6.824 13.858 1.00 94.56 96 PHE A O 1
ATOM 755 N N . SER A 1 97 ? -7.458 7.564 13.690 1.00 94.69 97 SER A N 1
ATOM 756 C CA . SER A 1 97 ? -8.045 6.486 14.474 1.00 94.69 97 SER A CA 1
ATOM 757 C C . SER A 1 97 ? -8.460 5.343 13.545 1.00 94.69 97 SER A C 1
ATOM 759 O O . SER A 1 97 ? -9.120 5.592 12.538 1.00 94.69 97 SER A O 1
ATOM 761 N N . PRO A 1 98 ? -8.139 4.078 13.862 1.00 94.50 98 PRO A N 1
ATOM 762 C CA . PRO A 1 98 ? -8.644 2.921 13.122 1.00 94.50 98 PRO A CA 1
ATOM 763 C C . PRO A 1 98 ? -10.172 2.865 13.008 1.00 94.50 98 PRO A C 1
ATOM 765 O O . PRO A 1 98 ? -10.695 2.339 12.028 1.00 94.50 98 PRO A O 1
ATOM 768 N N . GLU A 1 99 ? -10.879 3.420 13.994 1.00 93.31 99 GLU A N 1
ATOM 769 C CA . GLU A 1 99 ? -12.344 3.460 14.039 1.00 93.31 99 GLU A CA 1
ATOM 770 C C . GLU A 1 99 ? -12.937 4.273 12.881 1.00 93.31 99 GLU A C 1
ATOM 772 O O . GLU A 1 99 ? -13.986 3.907 12.355 1.00 93.31 99 GLU A O 1
ATOM 777 N N . ASP A 1 100 ? -12.216 5.292 12.403 1.00 92.88 100 ASP A N 1
ATOM 778 C CA . ASP A 1 100 ? -12.626 6.139 11.275 1.00 92.88 100 ASP A CA 1
ATOM 779 C C . ASP A 1 100 ? -12.639 5.389 9.929 1.00 92.88 100 ASP A C 1
ATOM 781 O O . ASP A 1 100 ? -13.138 5.899 8.927 1.00 92.88 100 ASP A O 1
ATOM 785 N N . PHE A 1 101 ? -12.064 4.185 9.892 1.00 95.25 101 PHE A N 1
ATOM 786 C CA . PHE A 1 101 ? -11.949 3.337 8.704 1.00 95.25 101 PHE A CA 1
ATOM 787 C C . PHE A 1 101 ? -12.704 2.016 8.880 1.00 95.25 101 PHE A C 1
ATOM 789 O O . PHE A 1 101 ? -12.583 1.128 8.036 1.00 95.25 101 PHE A O 1
ATOM 796 N N . ALA A 1 102 ? -13.462 1.845 9.968 1.00 91.94 102 ALA A N 1
ATOM 797 C CA . ALA A 1 102 ? -14.230 0.630 10.196 1.00 91.94 102 ALA A CA 1
ATOM 798 C C . ALA A 1 102 ? -15.225 0.381 9.038 1.00 91.94 102 ALA A C 1
ATOM 800 O O . ALA A 1 102 ? -15.844 1.327 8.549 1.00 91.94 102 ALA A O 1
ATOM 801 N N . PRO A 1 103 ? -15.409 -0.879 8.594 1.00 94.25 103 PRO A N 1
ATOM 802 C CA . PRO A 1 103 ? -14.902 -2.126 9.176 1.00 94.25 103 PRO A CA 1
ATOM 803 C C . PRO A 1 103 ? -13.565 -2.610 8.574 1.00 94.25 103 PRO A C 1
ATOM 805 O O . PRO A 1 103 ? -13.264 -3.803 8.643 1.00 94.25 103 PRO A O 1
ATOM 808 N N . ALA A 1 104 ? -12.777 -1.735 7.942 1.00 96.56 104 ALA A N 1
ATOM 809 C CA . ALA A 1 104 ? -11.554 -2.141 7.263 1.00 96.56 104 ALA A CA 1
ATOM 810 C C . ALA A 1 104 ? -10.530 -2.770 8.220 1.00 96.56 104 ALA A C 1
ATOM 812 O O . ALA A 1 104 ? -10.320 -2.313 9.344 1.00 96.56 104 ALA A O 1
ATOM 813 N N . VAL A 1 105 ? -9.838 -3.805 7.740 1.00 97.12 105 VAL A N 1
ATOM 814 C CA . VAL A 1 105 ? -8.704 -4.397 8.460 1.00 97.12 105 VAL A CA 1
ATOM 815 C C . VAL A 1 105 ? -7.391 -3.707 8.099 1.00 97.12 105 VAL A C 1
ATOM 817 O O . VAL A 1 105 ? -7.216 -3.200 6.992 1.00 97.12 105 VAL A O 1
ATOM 820 N N . PHE A 1 106 ? -6.420 -3.751 9.005 1.00 97.75 106 PHE A N 1
ATOM 821 C CA . PHE A 1 106 ? -5.121 -3.108 8.820 1.00 97.75 106 PHE A CA 1
ATOM 822 C C . PHE A 1 106 ? -4.025 -4.143 8.578 1.00 97.75 106 PHE A C 1
ATOM 824 O O . PHE A 1 106 ? -3.818 -5.047 9.386 1.00 97.75 106 PHE A O 1
ATOM 831 N N . ILE A 1 107 ? -3.318 -4.018 7.455 1.00 97.81 107 ILE A N 1
ATOM 832 C CA . ILE A 1 107 ? -2.388 -5.038 6.961 1.00 97.81 107 ILE A CA 1
ATOM 833 C C . ILE A 1 107 ? -0.977 -4.446 6.872 1.00 97.81 107 ILE A C 1
ATOM 835 O O . ILE A 1 107 ? -0.686 -3.683 5.948 1.00 97.81 107 ILE A O 1
ATOM 839 N N . PRO A 1 108 ? -0.058 -4.787 7.789 1.00 96.88 108 PRO A N 1
ATOM 840 C CA . PRO A 1 108 ? 1.328 -4.359 7.673 1.00 96.88 108 PRO A CA 1
ATOM 841 C C . PRO A 1 108 ? 2.038 -5.150 6.566 1.00 96.88 108 PRO A C 1
ATOM 843 O O . PRO A 1 108 ? 2.071 -6.380 6.586 1.00 96.88 108 PRO A O 1
ATOM 846 N N . LEU A 1 109 ? 2.659 -4.450 5.617 1.00 97.50 109 LEU A N 1
ATOM 847 C CA . LEU A 1 109 ? 3.448 -5.052 4.542 1.00 97.50 109 LEU A CA 1
ATOM 848 C C . LEU A 1 109 ? 4.922 -4.635 4.631 1.00 97.50 109 LEU A C 1
ATOM 850 O O . LEU A 1 109 ? 5.246 -3.548 5.122 1.00 97.50 109 LEU A O 1
ATOM 854 N N . PRO A 1 110 ? 5.858 -5.469 4.140 1.00 96.12 110 PRO A N 1
ATOM 855 C CA . PRO A 1 110 ? 7.247 -5.062 4.018 1.00 96.12 110 PRO A CA 1
ATOM 856 C C . PRO A 1 110 ? 7.372 -3.927 3.003 1.00 96.12 110 PRO A C 1
ATOM 858 O O . PRO A 1 110 ? 6.752 -3.969 1.937 1.00 96.12 110 PRO A O 1
ATOM 861 N N . SER A 1 111 ? 8.239 -2.956 3.304 1.00 95.19 111 SER A N 1
ATOM 862 C CA . SER A 1 111 ? 8.473 -1.837 2.393 1.00 95.19 111 SER A CA 1
ATOM 863 C C . SER A 1 111 ? 8.992 -2.326 1.038 1.00 95.19 111 SER A C 1
ATOM 865 O O . SER A 1 111 ? 9.940 -3.122 0.965 1.00 95.19 111 SER A O 1
ATOM 867 N N . THR A 1 112 ? 8.413 -1.798 -0.039 1.00 95.00 112 THR A N 1
ATOM 868 C CA . THR A 1 112 ? 8.852 -2.037 -1.419 1.00 95.00 112 THR A CA 1
ATOM 869 C C . THR A 1 112 ? 10.086 -1.225 -1.810 1.00 95.00 112 THR A C 1
ATOM 871 O O . THR A 1 112 ? 10.645 -1.452 -2.884 1.00 95.00 112 THR A O 1
ATOM 874 N N . SER A 1 113 ? 10.542 -0.311 -0.948 1.00 91.25 113 SER A N 1
ATOM 875 C CA . SER A 1 113 ? 11.766 0.464 -1.154 1.00 91.25 113 SER A CA 1
ATOM 876 C C . SER A 1 113 ? 12.997 -0.447 -1.284 1.00 91.25 113 SER A C 1
ATOM 878 O O . SER A 1 113 ? 13.072 -1.468 -0.583 1.00 91.25 113 SER A O 1
ATOM 880 N N . PRO A 1 114 ? 13.985 -0.090 -2.132 1.00 86.31 114 PRO A N 1
ATOM 881 C CA . PRO A 1 114 ? 15.272 -0.784 -2.172 1.00 86.31 114 PRO A CA 1
ATOM 882 C C . PRO A 1 114 ? 16.040 -0.690 -0.844 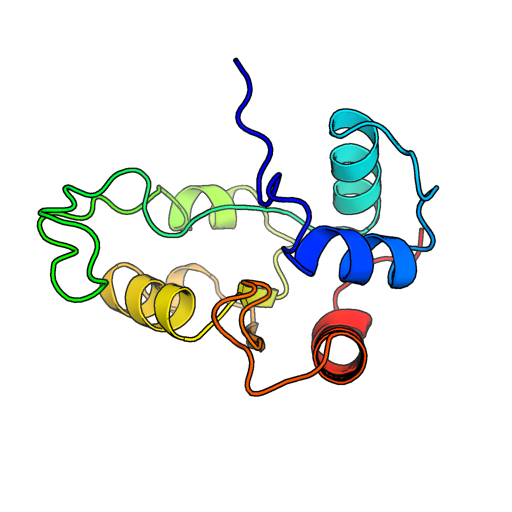1.00 86.31 114 PRO A C 1
ATOM 884 O O . PRO A 1 114 ? 16.806 -1.596 -0.539 1.00 86.31 114 PRO A O 1
ATOM 887 N N . ALA A 1 115 ? 15.783 0.335 -0.019 1.00 87.19 115 ALA A N 1
ATOM 888 C CA . ALA A 1 115 ? 16.395 0.472 1.307 1.00 87.19 115 ALA A CA 1
ATOM 889 C C . ALA A 1 115 ? 16.034 -0.688 2.254 1.00 87.19 115 ALA A C 1
ATOM 891 O O . ALA A 1 115 ? 16.803 -1.037 3.146 1.00 87.19 115 ALA A O 1
ATOM 892 N N . ASN A 1 116 ? 14.886 -1.339 2.035 1.00 86.94 116 ASN A N 1
ATOM 893 C CA . ASN A 1 116 ? 14.534 -2.572 2.731 1.00 86.94 116 ASN A CA 1
ATOM 894 C C . ASN A 1 116 ? 15.201 -3.778 2.046 1.00 86.94 116 ASN A C 1
ATOM 896 O O . ASN A 1 116 ? 14.530 -4.560 1.364 1.00 86.94 116 ASN A O 1
ATOM 900 N N . ALA A 1 117 ? 16.523 -3.890 2.193 1.00 84.38 117 ALA A N 1
ATOM 901 C CA . ALA A 1 117 ? 17.349 -4.926 1.569 1.00 84.38 117 ALA A CA 1
ATOM 902 C C . ALA A 1 117 ? 17.326 -6.280 2.309 1.00 84.38 117 ALA A C 1
ATOM 904 O O . ALA A 1 117 ? 17.828 -7.268 1.784 1.00 84.38 117 ALA A O 1
ATOM 905 N N . MET A 1 118 ? 16.706 -6.351 3.495 1.00 91.12 118 MET A N 1
ATOM 906 C CA . MET A 1 118 ? 16.564 -7.591 4.275 1.00 91.12 118 MET A CA 1
ATOM 907 C C . MET A 1 118 ? 15.708 -8.660 3.578 1.00 91.12 118 MET A C 1
ATOM 909 O O . MET A 1 118 ? 15.829 -9.841 3.889 1.00 91.12 118 MET A O 1
ATOM 913 N N . LEU A 1 119 ? 14.831 -8.255 2.654 1.00 91.88 119 LEU A N 1
ATOM 914 C CA . LEU A 1 119 ? 13.964 -9.158 1.901 1.00 91.88 119 LEU A CA 1
ATOM 915 C C . LEU A 1 119 ? 14.233 -9.030 0.405 1.00 91.88 119 LEU A C 1
ATOM 917 O O . LEU A 1 119 ? 14.196 -7.933 -0.159 1.00 91.88 119 LEU A O 1
ATOM 921 N N . SER A 1 120 ? 14.408 -10.172 -0.256 1.00 94.06 120 SER A N 1
ATOM 922 C CA . SER A 1 120 ? 14.434 -10.254 -1.715 1.00 94.06 120 SER A CA 1
ATOM 923 C C . SER A 1 120 ? 13.089 -9.837 -2.319 1.00 94.06 120 SER A C 1
ATOM 925 O O . SER A 1 120 ? 12.038 -9.875 -1.671 1.00 94.06 120 SER A O 1
ATOM 927 N N . ARG A 1 121 ? 13.097 -9.470 -3.607 1.00 93.19 121 ARG A N 1
ATOM 928 C CA . ARG A 1 121 ? 11.868 -9.113 -4.333 1.00 93.19 121 ARG A CA 1
ATOM 929 C C . ARG A 1 121 ? 10.836 -10.245 -4.320 1.00 93.19 121 ARG A C 1
ATOM 931 O O . ARG A 1 121 ? 9.649 -9.972 -4.177 1.00 93.19 121 ARG A O 1
ATOM 938 N N . GLU A 1 122 ? 11.290 -11.492 -4.416 1.00 95.44 122 GLU A N 1
ATOM 939 C CA . GLU A 1 122 ? 10.418 -12.671 -4.379 1.00 95.44 122 GLU A CA 1
ATOM 940 C C . GLU A 1 122 ? 9.784 -12.881 -3.001 1.00 95.44 122 GLU A C 1
ATOM 942 O O . GLU A 1 122 ? 8.585 -13.135 -2.917 1.00 95.44 122 GLU A O 1
ATOM 947 N N . GLN A 1 123 ? 10.538 -12.685 -1.914 1.00 97.00 123 GLN A N 1
ATOM 948 C CA . GLN A 1 123 ? 9.979 -12.734 -0.558 1.00 97.00 123 GLN A CA 1
ATOM 949 C C . GLN A 1 123 ? 8.943 -11.626 -0.339 1.00 97.00 123 GLN A C 1
ATOM 951 O O . GLN A 1 123 ? 7.863 -11.895 0.185 1.00 97.00 123 GLN A O 1
ATOM 956 N N . LYS A 1 124 ? 9.229 -10.395 -0.791 1.00 97.12 124 LYS A N 1
ATOM 957 C CA . LYS A 1 12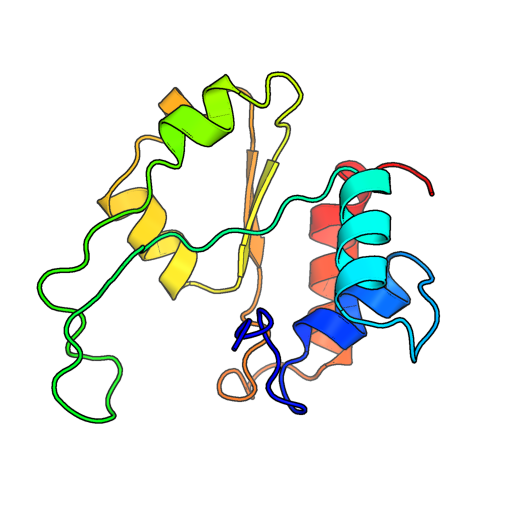4 ? 8.254 -9.292 -0.742 1.00 97.12 124 LYS A CA 1
ATOM 958 C C . LYS A 1 124 ? 6.984 -9.658 -1.512 1.00 97.12 124 LYS A C 1
ATOM 960 O O . LYS A 1 124 ? 5.898 -9.520 -0.964 1.00 97.12 124 LYS A O 1
ATOM 965 N N . TYR A 1 125 ? 7.113 -10.176 -2.734 1.00 97.25 125 TYR A N 1
ATOM 966 C CA . TYR A 1 125 ? 5.968 -10.624 -3.530 1.00 97.25 125 TYR A CA 1
ATOM 967 C C . TYR A 1 125 ? 5.149 -11.708 -2.819 1.00 97.25 125 TYR A C 1
ATOM 969 O O . TYR A 1 125 ? 3.928 -11.589 -2.757 1.00 97.25 125 TYR A O 1
ATOM 977 N N . ALA A 1 126 ? 5.794 -12.737 -2.263 1.00 97.81 126 ALA A N 1
ATOM 978 C CA . ALA A 1 126 ? 5.099 -13.822 -1.576 1.00 97.81 126 ALA A CA 1
ATOM 979 C C . ALA A 1 126 ? 4.267 -13.305 -0.392 1.00 97.81 126 ALA A C 1
ATOM 981 O O . ALA A 1 126 ? 3.097 -13.667 -0.268 1.00 97.81 126 ALA A O 1
ATOM 982 N N . ILE A 1 127 ? 4.843 -12.410 0.420 1.00 97.56 127 ILE A N 1
ATOM 983 C CA . ILE A 1 127 ? 4.152 -11.784 1.556 1.00 97.56 127 ILE A CA 1
ATOM 984 C C . ILE A 1 127 ? 2.984 -10.924 1.067 1.00 97.56 127 ILE A C 1
ATOM 986 O O . ILE A 1 127 ? 1.863 -11.097 1.537 1.00 97.56 127 ILE A O 1
ATOM 990 N N . TRP A 1 128 ? 3.225 -10.038 0.095 1.00 97.69 128 TRP A N 1
ATOM 991 C CA . TRP A 1 128 ? 2.191 -9.166 -0.469 1.00 97.69 128 TRP A CA 1
ATOM 992 C C . TRP A 1 128 ? 1.022 -9.971 -1.035 1.00 97.69 128 TRP A C 1
ATOM 994 O O . TRP A 1 128 ? -0.124 -9.705 -0.691 1.00 97.69 128 TRP A O 1
ATOM 1004 N N . ARG A 1 129 ? 1.306 -10.996 -1.847 1.00 96.69 129 ARG A N 1
ATOM 1005 C CA . ARG A 1 129 ? 0.286 -11.860 -2.449 1.00 96.69 129 ARG A CA 1
ATOM 1006 C C . ARG A 1 129 ? -0.600 -12.502 -1.388 1.00 96.69 129 ARG A C 1
ATOM 1008 O O . ARG A 1 129 ? -1.818 -12.423 -1.494 1.00 96.69 129 ARG A O 1
ATOM 1015 N N . VAL A 1 130 ? -0.003 -13.142 -0.382 1.00 96.94 130 VAL A N 1
ATOM 1016 C CA . VAL A 1 130 ? -0.769 -13.814 0.679 1.00 96.94 130 VAL A CA 1
ATOM 1017 C C . VAL A 1 130 ? -1.611 -12.804 1.453 1.00 96.94 130 VAL A C 1
ATOM 1019 O O . VAL A 1 130 ? -2.788 -13.046 1.682 1.00 96.94 130 VAL A O 1
ATOM 1022 N N . ALA A 1 131 ? -1.032 -11.656 1.798 1.00 96.44 131 ALA A N 1
ATOM 1023 C CA . ALA A 1 131 ? -1.679 -10.676 2.653 1.00 96.44 131 ALA A CA 1
ATOM 1024 C C . ALA A 1 131 ? -2.872 -9.966 1.992 1.00 96.44 131 ALA A C 1
ATOM 1026 O O . ALA A 1 131 ? -3.855 -9.696 2.677 1.00 96.44 131 ALA A O 1
ATOM 1027 N N . ILE A 1 132 ? -2.806 -9.659 0.688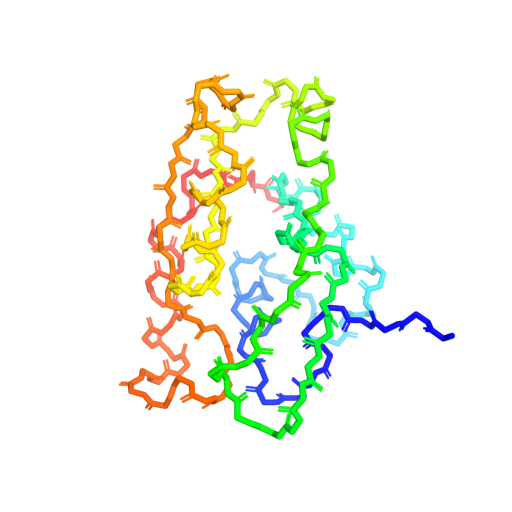 1.00 95.69 132 ILE A N 1
ATOM 1028 C CA . ILE A 1 132 ? -3.829 -8.814 0.042 1.00 95.69 132 ILE A CA 1
ATOM 1029 C C . ILE A 1 132 ? -4.741 -9.546 -0.948 1.00 95.69 132 ILE A C 1
ATOM 1031 O O . ILE A 1 132 ? -5.757 -8.982 -1.345 1.00 95.69 132 ILE A O 1
ATOM 1035 N N . SER A 1 133 ? -4.433 -10.789 -1.338 1.00 93.81 133 SER A N 1
ATOM 1036 C CA . SER A 1 133 ? -5.199 -11.518 -2.370 1.00 93.81 133 SER A CA 1
ATOM 1037 C C . SER A 1 133 ? -6.692 -11.686 -2.058 1.00 93.81 133 SER A C 1
ATOM 1039 O O . SER A 1 133 ? -7.507 -11.636 -2.970 1.00 93.81 133 SER A O 1
ATOM 1041 N N . THR A 1 134 ? -7.079 -11.810 -0.789 1.00 94.50 134 THR A N 1
ATOM 1042 C CA . THR A 1 134 ? -8.496 -11.906 -0.385 1.00 94.50 134 THR A CA 1
ATOM 1043 C C . THR A 1 134 ? -9.263 -10.582 -0.552 1.00 94.50 134 THR A C 1
ATOM 1045 O O . THR A 1 134 ? -10.495 -10.566 -0.585 1.00 94.50 134 THR A O 1
ATOM 1048 N N . TYR A 1 135 ? -8.551 -9.456 -0.669 1.00 95.00 135 TYR A N 1
ATOM 1049 C CA . TYR A 1 135 ? -9.134 -8.111 -0.724 1.00 95.00 135 TYR A CA 1
ATOM 1050 C C . TYR A 1 135 ? -9.163 -7.511 -2.132 1.00 95.00 135 TYR A C 1
ATOM 1052 O O . TYR A 1 135 ? -9.888 -6.539 -2.353 1.00 95.00 135 TYR A O 1
ATOM 1060 N N . ILE A 1 136 ? -8.436 -8.097 -3.083 1.00 92.94 136 ILE A N 1
ATOM 1061 C CA . ILE A 1 136 ? -8.453 -7.676 -4.487 1.00 92.94 136 ILE A CA 1
ATOM 1062 C C . ILE A 1 136 ? -9.605 -8.354 -5.235 1.00 92.94 136 ILE A C 1
ATOM 1064 O O . ILE A 1 136 ? -10.005 -9.475 -4.918 1.00 92.94 136 ILE A O 1
ATOM 1068 N N . ARG A 1 137 ? -10.164 -7.658 -6.222 1.00 91.00 137 ARG A N 1
ATOM 1069 C CA . ARG A 1 137 ? -11.162 -8.208 -7.145 1.00 91.00 137 ARG A CA 1
ATOM 1070 C C . ARG A 1 137 ? -10.445 -8.999 -8.240 1.00 91.00 137 ARG A C 1
ATOM 1072 O O . ARG A 1 137 ? -9.322 -8.659 -8.612 1.00 91.00 137 ARG A O 1
ATOM 1079 N N . ALA A 1 138 ? -11.095 -10.045 -8.745 1.00 78.44 138 ALA A N 1
ATOM 1080 C CA . ALA A 1 138 ? -10.647 -10.685 -9.976 1.00 78.44 138 ALA A CA 1
ATOM 1081 C C . ALA A 1 138 ? -10.768 -9.669 -11.123 1.00 78.44 138 ALA A C 1
ATOM 1083 O O . ALA A 1 138 ? -11.796 -8.995 -11.228 1.00 78.44 138 ALA A O 1
ATOM 1084 N N . VAL A 1 139 ? -9.709 -9.546 -11.921 1.00 65.69 139 VAL A N 1
ATOM 1085 C CA . VAL A 1 139 ? -9.635 -8.690 -13.115 1.00 65.69 139 VAL A CA 1
ATOM 1086 C C . VAL A 1 139 ? -9.549 -9.575 -14.343 1.00 65.69 139 VAL A C 1
ATOM 1088 O O . VAL A 1 139 ? -8.828 -10.597 -14.256 1.00 65.69 139 VAL A O 1
#

pLDDT: mean 87.37, std 13.8, range [35.5, 97.81]

Nearest PDB structures (foldseek):
  2l3f-assembly1_A  TM=7.588E-01  e=4.035E-05  Methanosarcina acetivorans

Solvent-accessible surface area (backbone atoms only — not comparable to full-atom values): 8514 Å² total; per-residue (Å²): 130,88,78,57,84,74,66,52,88,70,32,40,54,60,65,37,50,32,64,73,68,70,45,64,94,82,54,50,72,70,54,49,52,50,54,34,46,64,20,64,46,86,87,85,66,61,56,70,46,63,50,68,70,71,94,58,90,88,36,79,44,82,61,40,68,43,71,56,57,59,56,38,68,77,34,86,83,51,60,63,49,73,24,70,14,70,65,45,44,53,51,37,68,72,77,48,63,70,74,65,44,61,85,32,45,80,42,87,38,77,42,40,48,59,86,48,66,93,51,54,70,66,57,50,36,55,52,51,50,69,74,43,55,89,71,47,47,88,120